Protein AF-X1N334-F1 (afdb_monomer_lite)

Secondary structure (DSSP, 8-state):
------------------------------S-----------PPPHHHHHHHHHHHHHHHHHHTTPPPPPP-HHHHHHHHHHHHHHHHTT---SS-TT---HHHHHHHTT---S---------S---HHHHHHHHHHSTTT-

Organism: NCBI:txid412755

Sequence (142 aa):
MYSLRKSVLNAILASSLKLILILNPALPTSHVYAQKKKVPYKKPTVTEIETSLFELVNKARIERSIPPLRLSKELCSLARKHSKDMASHEKLSHLSTSGKTYTERLLEEGFYFISHGE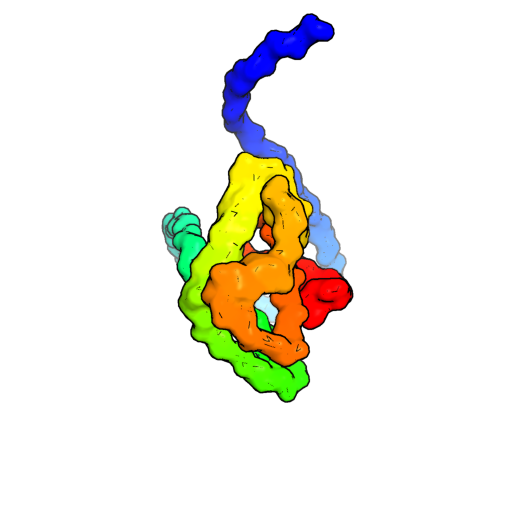NVASSDSFLAEFIHQKLMESTEHR

Structure (mmCIF, N/CA/C/O backbone):
data_AF-X1N334-F1
#
_entry.id   AF-X1N334-F1
#
loop_
_atom_site.group_PDB
_atom_site.id
_atom_site.type_symbol
_atom_site.label_atom_id
_atom_site.label_alt_id
_atom_site.label_comp_id
_atom_site.label_asym_id
_atom_site.label_entity_id
_atom_site.label_seq_id
_atom_site.pdbx_PDB_ins_code
_atom_site.Cartn_x
_atom_site.Cartn_y
_atom_site.Cartn_z
_atom_site.occupancy
_atom_site.B_iso_or_equiv
_atom_site.auth_seq_id
_atom_site.auth_comp_id
_atom_site.auth_asym_id
_atom_site.auth_atom_id
_atom_site.pdbx_PDB_model_num
ATOM 1 N N . MET A 1 1 ? -7.346 -3.232 40.389 1.00 41.56 1 MET A N 1
ATOM 2 C CA . MET A 1 1 ? -7.768 -1.828 40.213 1.00 41.56 1 MET A CA 1
ATOM 3 C C . MET A 1 1 ? -6.588 -0.933 40.569 1.00 41.56 1 MET A C 1
ATOM 5 O O . MET A 1 1 ? -6.418 -0.627 41.732 1.00 41.56 1 MET A O 1
ATOM 9 N N . TYR A 1 2 ? -5.728 -0.596 39.605 1.00 28.09 2 TYR A N 1
ATOM 10 C CA . TYR A 1 2 ? -4.749 0.490 39.737 1.00 28.09 2 TYR A CA 1
ATOM 11 C C . TYR A 1 2 ? -4.539 1.096 38.350 1.00 28.09 2 TYR A C 1
ATOM 13 O O . TYR A 1 2 ? -3.941 0.498 37.462 1.00 28.09 2 TYR A O 1
ATOM 21 N N . SER A 1 3 ? -5.149 2.260 38.169 1.00 36.25 3 SER A N 1
ATOM 22 C CA . SER A 1 3 ? -4.903 3.192 37.077 1.00 36.25 3 SER A CA 1
ATOM 23 C C . SER A 1 3 ? -3.755 4.093 37.502 1.00 36.25 3 SER A C 1
ATOM 25 O O . SER A 1 3 ? -3.806 4.593 38.619 1.00 36.25 3 SER A O 1
ATOM 27 N N . LEU A 1 4 ? -2.798 4.360 36.612 1.00 37.28 4 LEU A N 1
ATOM 28 C CA . LEU A 1 4 ? -2.133 5.661 36.496 1.00 37.28 4 LEU A CA 1
ATOM 29 C C . LEU A 1 4 ? -1.481 5.761 35.108 1.00 37.28 4 LEU A C 1
ATOM 31 O O . LEU A 1 4 ? -0.704 4.911 34.682 1.00 37.28 4 LEU A O 1
ATOM 35 N N . ARG A 1 5 ? -1.891 6.794 34.374 1.00 47.19 5 ARG A N 1
ATOM 36 C CA . ARG A 1 5 ? -1.493 7.119 33.004 1.00 47.19 5 ARG A CA 1
ATOM 37 C C . ARG A 1 5 ? -0.171 7.906 32.976 1.00 47.19 5 ARG A C 1
ATOM 39 O O . ARG A 1 5 ? -0.009 8.826 33.764 1.00 47.19 5 ARG A O 1
ATOM 46 N N . LYS A 1 6 ? 0.610 7.638 31.914 1.00 39.91 6 LYS A N 1
ATOM 47 C CA . LYS A 1 6 ? 1.517 8.523 31.135 1.00 39.91 6 LYS A CA 1
ATOM 48 C C . LYS A 1 6 ? 2.804 9.072 31.781 1.00 39.91 6 LYS A C 1
ATOM 50 O O . LYS A 1 6 ? 2.745 9.971 32.608 1.00 39.91 6 LYS A O 1
ATOM 55 N N . SER A 1 7 ? 3.954 8.692 31.207 1.00 33.75 7 SER A N 1
ATOM 56 C CA . SER A 1 7 ? 4.997 9.562 30.587 1.00 33.75 7 SER A CA 1
ATOM 57 C C . SER A 1 7 ? 6.237 8.697 30.250 1.00 33.75 7 SER A C 1
ATOM 59 O O . SER A 1 7 ? 6.719 7.971 31.101 1.00 33.75 7 SER A O 1
ATOM 61 N N . VAL A 1 8 ? 6.538 8.434 28.970 1.00 32.91 8 VAL A N 1
ATOM 62 C CA . VAL A 1 8 ? 7.546 9.099 28.105 1.00 32.91 8 VAL A CA 1
ATOM 63 C C . VAL A 1 8 ? 9.021 8.909 28.545 1.00 32.91 8 VAL A C 1
ATOM 65 O O . VAL A 1 8 ? 9.402 9.340 29.622 1.00 32.91 8 VAL A O 1
ATOM 68 N N . LEU A 1 9 ? 9.834 8.385 27.603 1.00 32.72 9 LEU A N 1
ATOM 69 C CA . LEU A 1 9 ? 11.312 8.418 27.477 1.00 32.72 9 LEU A CA 1
ATOM 70 C C . LEU A 1 9 ? 12.188 7.574 28.439 1.00 32.72 9 LEU A C 1
ATOM 72 O O . LEU A 1 9 ? 12.410 7.950 29.582 1.00 32.72 9 LEU A O 1
ATOM 76 N N . ASN A 1 10 ? 12.853 6.530 27.915 1.00 29.02 10 ASN A N 1
ATOM 77 C CA . ASN A 1 10 ? 14.299 6.546 27.596 1.00 29.02 10 ASN A CA 1
ATOM 78 C C . ASN A 1 10 ? 14.825 5.174 27.120 1.00 29.02 10 ASN A C 1
ATOM 80 O O . ASN A 1 10 ? 14.373 4.119 27.550 1.00 29.02 10 ASN A O 1
ATOM 84 N N . ALA A 1 11 ? 15.786 5.233 26.197 1.00 30.75 11 ALA A N 1
ATOM 85 C CA . ALA A 1 11 ? 16.442 4.132 25.497 1.00 30.75 11 ALA A CA 1
ATOM 86 C C . ALA A 1 11 ? 17.598 3.489 26.287 1.00 30.75 11 ALA A C 1
ATOM 88 O O . ALA A 1 11 ? 18.363 4.234 26.888 1.00 30.75 11 ALA A O 1
ATOM 89 N N . ILE A 1 12 ? 17.793 2.161 26.167 1.00 28.25 12 ILE A N 1
ATOM 90 C CA . ILE A 1 12 ? 19.063 1.405 26.360 1.00 28.25 12 ILE A CA 1
ATOM 91 C C . ILE A 1 12 ? 18.961 0.123 25.485 1.00 28.25 12 ILE A C 1
ATOM 93 O O . ILE A 1 12 ? 18.046 -0.664 25.686 1.00 28.25 12 ILE A O 1
ATOM 97 N N . LEU A 1 13 ? 19.629 0.014 24.324 1.00 26.02 13 LEU A N 1
ATOM 98 C CA . LEU A 1 13 ? 20.988 -0.514 24.049 1.00 26.02 13 LEU A CA 1
ATOM 99 C C . LEU A 1 13 ? 21.197 -2.022 24.321 1.00 26.02 13 LEU A C 1
ATOM 101 O O . LEU A 1 13 ? 21.395 -2.417 25.462 1.00 26.02 13 LEU A O 1
ATOM 105 N N . ALA A 1 14 ? 21.302 -2.825 23.252 1.00 23.30 14 ALA A N 1
ATOM 106 C CA . ALA A 1 14 ? 22.210 -3.979 23.171 1.00 23.30 14 ALA A CA 1
ATOM 107 C C . ALA A 1 14 ? 22.424 -4.393 21.701 1.00 23.30 14 ALA A C 1
ATOM 109 O O . ALA A 1 14 ? 21.513 -4.877 21.034 1.00 23.30 14 ALA A O 1
ATOM 110 N N . SER A 1 15 ? 23.639 -4.178 21.196 1.00 26.14 15 SER A N 1
ATOM 111 C CA . SER A 1 15 ? 24.153 -4.789 19.972 1.00 26.14 15 SER A CA 1
ATOM 112 C C . SER A 1 15 ? 24.788 -6.141 20.315 1.00 26.14 15 SER A C 1
ATOM 114 O O . SER A 1 15 ? 25.539 -6.242 21.282 1.00 26.14 15 SER A O 1
ATOM 116 N N . SER A 1 16 ? 24.531 -7.182 19.523 1.00 28.05 16 SER A N 1
ATOM 117 C CA . SER A 1 16 ? 25.192 -8.488 19.663 1.00 28.05 16 SER A CA 1
ATOM 118 C C . SER A 1 16 ? 26.037 -8.824 18.426 1.00 28.05 16 SER A C 1
ATOM 120 O O . SER A 1 16 ? 25.561 -9.233 17.376 1.00 28.05 16 SER A O 1
ATOM 122 N N . LEU A 1 17 ? 27.331 -8.536 18.575 1.00 22.36 17 LEU A N 1
ATOM 123 C CA . LEU A 1 17 ? 28.501 -9.377 18.286 1.00 22.36 17 LEU A CA 1
ATOM 124 C C . LEU A 1 17 ? 28.439 -10.450 17.157 1.00 22.36 17 LEU A C 1
ATOM 126 O O . LEU A 1 17 ? 27.996 -11.572 17.353 1.00 22.36 17 LEU A O 1
ATOM 130 N N . LYS A 1 18 ? 29.014 -10.093 16.001 1.00 27.53 18 LYS A N 1
ATOM 131 C CA . LYS A 1 18 ? 30.198 -10.686 15.323 1.00 27.53 18 LYS A CA 1
ATOM 132 C C . LYS A 1 18 ? 30.421 -12.220 15.364 1.00 27.53 18 LYS A C 1
ATOM 134 O O . LYS A 1 18 ? 30.825 -12.760 16.387 1.00 27.53 18 LYS A O 1
ATOM 139 N N . LEU A 1 19 ? 30.389 -12.857 14.183 1.00 23.45 19 LEU A N 1
ATOM 140 C CA . LEU A 1 19 ? 31.102 -14.109 13.877 1.00 23.45 19 LEU A CA 1
ATOM 141 C C . LEU A 1 19 ? 32.141 -13.831 12.770 1.00 23.45 19 LEU A C 1
ATOM 143 O O . LEU A 1 19 ? 31.808 -13.278 11.724 1.00 23.45 19 LEU A O 1
ATOM 147 N N . ILE A 1 20 ? 33.410 -14.143 13.045 1.00 29.11 20 ILE A N 1
ATOM 148 C CA . ILE A 1 20 ? 34.585 -13.965 12.172 1.00 29.11 20 ILE A CA 1
ATOM 149 C C . ILE A 1 20 ? 34.963 -15.319 11.563 1.00 29.11 20 ILE A C 1
ATOM 151 O O . ILE A 1 20 ? 35.070 -16.286 12.307 1.00 29.11 20 ILE A O 1
ATOM 155 N N . LEU A 1 21 ? 35.271 -15.346 10.263 1.00 23.70 21 LEU A N 1
ATOM 156 C CA . LEU A 1 21 ? 36.367 -16.114 9.640 1.00 23.70 21 LEU A CA 1
ATOM 157 C C . LEU A 1 21 ? 36.502 -15.560 8.205 1.00 23.70 21 LEU A C 1
ATOM 159 O O . LEU A 1 21 ? 35.522 -15.531 7.474 1.00 23.70 21 LEU A O 1
ATOM 163 N N . ILE A 1 22 ? 37.609 -14.945 7.787 1.00 30.56 22 ILE A N 1
ATOM 164 C CA . ILE A 1 22 ? 38.791 -15.605 7.213 1.00 30.56 22 ILE A CA 1
ATOM 165 C C . ILE A 1 22 ? 39.975 -14.616 7.264 1.00 30.56 22 ILE A C 1
ATOM 167 O O . ILE A 1 22 ? 39.821 -13.420 7.011 1.00 30.56 22 ILE A O 1
ATOM 171 N N . LEU A 1 23 ? 41.153 -15.147 7.598 1.00 32.38 23 LEU A N 1
ATOM 172 C CA . LEU A 1 23 ? 42.461 -14.487 7.608 1.00 32.38 23 LEU A CA 1
ATOM 173 C C . LEU A 1 23 ? 42.899 -14.057 6.198 1.00 32.38 23 LEU A C 1
ATOM 175 O O . LEU A 1 23 ? 43.012 -14.899 5.313 1.00 32.38 23 LEU A O 1
ATOM 179 N N . ASN A 1 24 ? 43.251 -12.782 6.017 1.00 36.41 24 ASN A N 1
ATOM 180 C CA . ASN A 1 24 ? 44.171 -12.360 4.959 1.00 36.41 24 ASN A CA 1
ATOM 181 C C . ASN A 1 24 ? 44.995 -11.150 5.447 1.00 36.41 24 ASN A C 1
ATOM 183 O O . ASN A 1 24 ? 44.397 -10.111 5.747 1.00 36.41 24 ASN A O 1
ATOM 187 N N . PRO A 1 25 ? 46.328 -11.256 5.609 1.00 47.88 25 PRO A N 1
ATOM 188 C CA . PRO A 1 25 ? 47.152 -10.137 6.036 1.00 47.88 25 PRO A CA 1
ATOM 189 C C . PRO A 1 25 ? 47.674 -9.327 4.837 1.00 47.88 25 PRO A C 1
ATOM 191 O O . PRO A 1 25 ? 48.083 -9.883 3.825 1.00 47.88 25 PRO A O 1
ATOM 194 N N . ALA A 1 26 ? 47.741 -8.010 5.048 1.00 39.44 26 ALA A N 1
ATOM 195 C CA . ALA A 1 26 ? 48.424 -6.979 4.257 1.00 39.44 26 ALA A CA 1
ATOM 196 C C . ALA A 1 26 ? 47.666 -6.345 3.074 1.00 39.44 26 ALA A C 1
ATOM 198 O O . ALA A 1 26 ? 47.769 -6.778 1.934 1.00 39.44 26 ALA A O 1
ATOM 199 N N . LEU A 1 27 ? 47.059 -5.181 3.346 1.00 38.56 27 LEU A N 1
ATOM 200 C CA . LEU A 1 27 ? 47.106 -4.019 2.450 1.00 38.56 27 LEU A CA 1
ATOM 201 C C . LEU A 1 27 ? 47.334 -2.739 3.286 1.00 38.56 27 LEU A C 1
ATOM 203 O O . LEU A 1 27 ? 46.901 -2.683 4.441 1.00 38.56 27 LEU A O 1
ATOM 207 N N . PRO A 1 28 ? 48.068 -1.743 2.755 1.00 40.12 28 PRO A N 1
ATOM 208 C CA . PRO A 1 28 ? 48.690 -0.680 3.537 1.00 40.12 28 PRO A CA 1
ATOM 209 C C . PRO A 1 28 ? 47.678 0.309 4.127 1.00 40.12 28 PRO A C 1
ATOM 211 O O . PRO A 1 28 ? 46.789 0.832 3.456 1.00 40.12 28 PRO A O 1
ATOM 214 N N . THR A 1 29 ? 47.873 0.608 5.409 1.00 45.75 29 THR A N 1
ATOM 215 C CA . THR A 1 29 ? 47.206 1.675 6.152 1.00 45.75 29 THR A CA 1
ATOM 216 C C . THR A 1 29 ? 47.698 3.038 5.686 1.00 45.75 29 THR A C 1
ATOM 218 O O . THR A 1 29 ? 48.740 3.515 6.126 1.00 45.75 29 THR A O 1
ATOM 221 N N . SER A 1 30 ? 46.944 3.670 4.797 1.00 44.62 30 SER A N 1
ATOM 222 C CA . SER A 1 30 ? 46.618 5.102 4.811 1.00 44.62 30 SER A CA 1
ATOM 223 C C . SER A 1 30 ? 46.088 5.477 3.436 1.00 44.62 30 SER A C 1
ATOM 225 O O . SER A 1 30 ? 46.829 5.448 2.466 1.00 44.62 30 SER A O 1
ATOM 227 N N . HIS A 1 31 ? 44.805 5.821 3.363 1.00 39.09 31 HIS A N 1
ATOM 228 C CA . HIS A 1 31 ? 44.243 6.953 2.620 1.00 39.09 31 HIS A CA 1
ATOM 229 C C . HIS A 1 31 ? 42.716 6.781 2.592 1.00 39.09 31 HIS A C 1
ATOM 231 O O . HIS A 1 31 ? 42.183 5.810 2.068 1.00 39.09 31 HIS A O 1
ATOM 237 N N . VAL A 1 32 ? 42.025 7.772 3.165 1.00 36.72 32 VAL A N 1
ATOM 238 C CA . VAL A 1 32 ? 40.572 7.995 3.087 1.00 36.72 32 VAL A CA 1
ATOM 239 C C . VAL A 1 32 ? 39.692 7.121 4.003 1.00 36.72 32 VAL A C 1
ATOM 241 O O . VAL A 1 32 ? 38.735 6.485 3.571 1.00 36.72 32 VAL A O 1
ATOM 244 N N . TYR A 1 33 ? 39.871 7.243 5.325 1.00 31.91 33 TYR A N 1
ATOM 245 C CA . TYR A 1 33 ? 38.679 7.342 6.182 1.00 31.91 33 TYR A CA 1
ATOM 246 C C . TYR A 1 33 ? 38.033 8.695 5.867 1.00 31.91 33 TYR A C 1
ATOM 248 O O . TYR A 1 33 ? 38.281 9.695 6.540 1.00 31.91 33 TYR A O 1
ATOM 256 N N . ALA A 1 34 ? 37.253 8.751 4.783 1.00 40.38 34 ALA A N 1
ATOM 257 C CA . ALA A 1 34 ? 36.342 9.858 4.562 1.00 40.38 34 ALA A CA 1
ATOM 258 C C . ALA A 1 34 ? 35.452 9.923 5.802 1.00 40.38 34 ALA A C 1
ATOM 260 O O . ALA A 1 34 ? 34.620 9.043 6.035 1.00 40.38 34 ALA A O 1
ATOM 261 N N . GLN A 1 35 ? 35.676 10.940 6.629 1.00 38.69 35 GLN A N 1
ATOM 262 C CA . GLN A 1 35 ? 34.772 11.318 7.696 1.00 38.69 35 GLN A CA 1
ATOM 263 C C . GLN A 1 35 ? 33.410 11.541 7.034 1.00 38.69 35 GLN A C 1
ATOM 265 O O . GLN A 1 35 ? 33.173 12.592 6.436 1.00 38.69 35 GLN A O 1
ATOM 270 N N . LYS A 1 36 ? 32.527 10.532 7.062 1.00 48.44 36 LYS A N 1
ATOM 271 C CA . LYS A 1 36 ? 31.130 10.710 6.672 1.00 48.44 36 LYS A CA 1
ATOM 272 C C . LYS A 1 36 ? 30.602 11.809 7.584 1.00 48.44 36 LYS A C 1
ATOM 274 O O . LYS A 1 36 ? 30.366 11.570 8.768 1.00 48.44 36 LYS A O 1
ATOM 279 N N . LYS A 1 37 ? 30.492 13.028 7.046 1.00 41.72 37 LYS A N 1
ATOM 280 C CA . LYS A 1 37 ? 29.809 14.147 7.695 1.00 41.72 37 LYS A CA 1
ATOM 281 C C . LYS A 1 37 ? 28.499 13.586 8.248 1.00 41.72 37 LYS A C 1
ATOM 283 O O . LYS A 1 37 ? 27.759 12.951 7.497 1.00 41.72 37 LYS A O 1
ATOM 288 N N . LYS A 1 38 ? 28.235 13.764 9.547 1.00 45.84 38 LYS A N 1
ATOM 289 C CA . LYS A 1 38 ? 26.929 13.447 10.137 1.00 45.84 38 LYS A CA 1
ATOM 290 C C . LYS A 1 38 ? 25.906 14.357 9.460 1.00 45.84 38 LYS A C 1
ATOM 292 O O . LYS A 1 38 ? 25.727 15.498 9.872 1.00 45.84 38 LYS A O 1
ATOM 297 N N . VAL A 1 39 ? 25.309 13.890 8.369 1.00 50.50 39 VAL A N 1
ATOM 298 C CA . VAL A 1 39 ? 24.189 14.580 7.737 1.00 50.50 39 VAL A CA 1
ATOM 299 C C . VAL A 1 39 ? 23.045 14.509 8.750 1.00 50.50 39 VAL A C 1
ATOM 301 O O . VAL A 1 39 ? 22.759 13.407 9.230 1.00 50.50 39 VAL A O 1
ATOM 304 N N . PRO A 1 40 ? 22.438 15.636 9.158 1.00 66.00 40 PRO A N 1
ATOM 305 C CA . PRO A 1 40 ? 21.305 15.590 10.069 1.00 66.00 40 PRO A CA 1
ATOM 306 C C . PRO A 1 40 ? 20.219 14.700 9.461 1.00 66.00 40 PRO A C 1
ATOM 308 O O . PRO A 1 40 ? 19.825 14.885 8.309 1.00 66.00 40 PRO A O 1
ATOM 311 N N . TYR A 1 41 ? 19.779 13.698 10.225 1.00 68.25 41 TYR A N 1
ATOM 312 C CA . TYR A 1 41 ? 18.727 12.784 9.799 1.00 68.25 41 TYR A CA 1
ATOM 313 C C . TYR A 1 41 ? 17.426 13.575 9.642 1.00 68.25 41 TYR A C 1
ATOM 315 O O . TYR A 1 41 ? 16.775 13.936 10.623 1.00 68.25 41 TYR A O 1
ATOM 323 N N . LYS A 1 42 ? 17.062 13.875 8.395 1.00 85.06 42 LYS A N 1
ATOM 324 C CA . LYS A 1 42 ? 15.755 14.423 8.051 1.00 85.06 42 LYS A CA 1
ATOM 325 C C . LYS A 1 42 ? 14.795 13.248 7.908 1.00 85.06 42 LYS A C 1
ATOM 327 O O . LYS A 1 42 ? 14.969 12.419 7.019 1.00 85.06 42 LYS A O 1
ATOM 332 N N . LYS A 1 43 ? 13.785 13.182 8.777 1.00 87.56 43 LYS A N 1
ATOM 333 C CA . LYS A 1 43 ? 12.696 12.212 8.633 1.00 87.56 43 LYS A CA 1
ATOM 334 C C . LYS A 1 43 ? 12.035 12.416 7.259 1.00 87.56 43 LYS A C 1
ATOM 336 O O . LYS A 1 43 ? 11.651 13.554 6.968 1.00 87.56 43 LYS A O 1
ATOM 341 N N . PRO A 1 44 ? 11.907 11.367 6.429 1.00 91.50 44 PRO A N 1
ATOM 342 C CA . PRO A 1 44 ? 11.280 11.504 5.126 1.00 91.50 44 PRO A CA 1
ATOM 343 C C . PRO A 1 44 ? 9.789 11.815 5.282 1.00 91.50 44 PRO A C 1
ATOM 345 O O . PRO A 1 44 ? 9.125 11.417 6.245 1.00 91.50 44 PRO A O 1
ATOM 348 N N . THR A 1 45 ? 9.267 12.558 4.322 1.00 93.75 45 THR A N 1
ATOM 349 C CA . THR A 1 45 ? 7.840 12.801 4.147 1.00 93.75 45 THR A CA 1
ATOM 350 C C . THR A 1 45 ? 7.139 11.530 3.672 1.00 93.75 45 THR A C 1
ATOM 352 O O . THR A 1 45 ? 7.754 10.627 3.107 1.00 93.75 45 THR A O 1
ATOM 355 N N . VAL A 1 46 ? 5.820 11.468 3.857 1.00 90.25 46 VAL A N 1
ATOM 356 C CA . VAL A 1 46 ? 5.008 10.327 3.400 1.00 90.25 46 VAL A CA 1
ATOM 357 C C . VAL A 1 46 ? 5.154 10.110 1.891 1.00 90.25 46 VAL A C 1
ATOM 359 O O . VAL A 1 46 ? 5.337 8.981 1.454 1.00 90.25 46 VAL A O 1
ATOM 362 N N . THR A 1 47 ? 5.143 11.187 1.103 1.00 92.12 47 THR A N 1
ATOM 363 C CA . THR A 1 47 ? 5.292 11.107 -0.357 1.00 92.12 47 THR A CA 1
ATOM 364 C C . THR A 1 47 ? 6.670 10.584 -0.774 1.00 92.12 47 THR A C 1
ATOM 366 O O . THR A 1 47 ? 6.757 9.816 -1.728 1.00 92.12 47 THR A O 1
ATOM 369 N N . GLU A 1 48 ? 7.745 10.961 -0.070 1.00 93.50 48 GLU A N 1
ATOM 370 C CA . GLU A 1 48 ? 9.088 10.411 -0.324 1.00 93.50 48 GLU A CA 1
ATOM 371 C C . GLU A 1 48 ? 9.114 8.893 -0.070 1.00 93.50 48 GLU A C 1
ATOM 373 O O . GLU A 1 48 ? 9.582 8.147 -0.925 1.00 93.50 48 GLU A O 1
ATOM 378 N N . ILE A 1 49 ? 8.526 8.419 1.037 1.00 93.69 49 ILE A N 1
ATOM 379 C CA . ILE A 1 49 ? 8.440 6.978 1.345 1.00 93.69 49 ILE A CA 1
ATOM 380 C C . ILE A 1 49 ? 7.614 6.230 0.286 1.00 93.69 49 ILE A C 1
ATOM 382 O O . ILE A 1 49 ? 8.049 5.190 -0.206 1.00 93.69 49 ILE A O 1
ATOM 386 N N . GLU A 1 50 ? 6.437 6.748 -0.080 1.00 92.94 50 GLU A N 1
ATOM 387 C CA . GLU A 1 50 ? 5.567 6.155 -1.109 1.00 92.94 50 GLU A CA 1
ATOM 388 C C . GLU A 1 50 ? 6.284 6.042 -2.463 1.00 92.94 50 GLU A C 1
ATOM 390 O O . GLU A 1 50 ? 6.178 5.017 -3.137 1.00 92.94 50 GLU A O 1
ATOM 395 N N . THR A 1 51 ? 7.046 7.074 -2.839 1.00 94.69 51 THR A N 1
ATOM 396 C CA . THR A 1 51 ? 7.802 7.109 -4.098 1.00 94.69 51 THR A CA 1
ATOM 397 C C . THR A 1 51 ? 8.914 6.064 -4.086 1.00 94.69 51 THR A C 1
ATOM 399 O O . THR A 1 51 ? 8.990 5.248 -5.003 1.00 94.69 51 THR A O 1
ATOM 402 N N . SER A 1 52 ? 9.716 6.009 -3.018 1.00 95.94 52 SER A N 1
ATOM 403 C CA . SER A 1 52 ? 10.786 5.014 -2.888 1.00 95.94 52 SER A CA 1
ATOM 404 C C . SER A 1 52 ? 10.249 3.578 -2.846 1.00 95.94 52 SER A C 1
ATOM 406 O O . SER A 1 52 ? 10.821 2.692 -3.477 1.00 95.94 52 SER A O 1
ATOM 408 N N . LEU A 1 53 ? 9.124 3.325 -2.166 1.00 96.69 53 LEU A N 1
ATOM 409 C CA . LEU A 1 53 ? 8.478 2.006 -2.178 1.00 96.69 53 LEU A CA 1
ATOM 410 C C . LEU A 1 53 ? 8.010 1.610 -3.582 1.00 96.69 53 LEU A C 1
ATOM 412 O O . LEU A 1 53 ? 8.222 0.472 -3.999 1.00 96.69 53 LEU A O 1
ATOM 416 N N . PHE A 1 54 ? 7.403 2.537 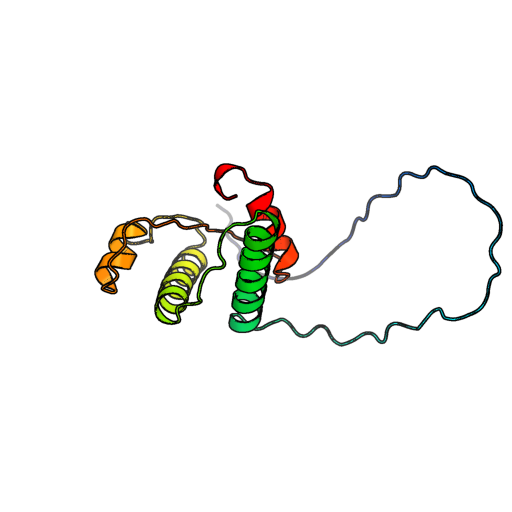-4.323 1.00 97.25 54 PHE A N 1
ATOM 417 C CA . PHE A 1 54 ? 6.969 2.288 -5.696 1.00 97.25 54 PHE A CA 1
ATOM 418 C C . PHE A 1 54 ? 8.147 1.971 -6.631 1.00 97.25 54 PHE A C 1
ATOM 420 O O . PHE A 1 54 ? 8.074 1.033 -7.428 1.00 97.25 54 PHE A O 1
ATOM 427 N N . GLU A 1 55 ? 9.252 2.708 -6.510 1.00 98.00 55 GLU A N 1
ATOM 428 C CA . GLU A 1 55 ? 10.477 2.455 -7.274 1.00 98.00 55 GLU A CA 1
ATOM 429 C C . GLU A 1 55 ? 11.065 1.072 -6.971 1.00 98.00 55 GLU A C 1
ATOM 431 O O . GLU A 1 55 ? 11.419 0.339 -7.896 1.00 98.00 55 GLU A O 1
ATOM 436 N N . LEU A 1 56 ? 11.105 0.672 -5.696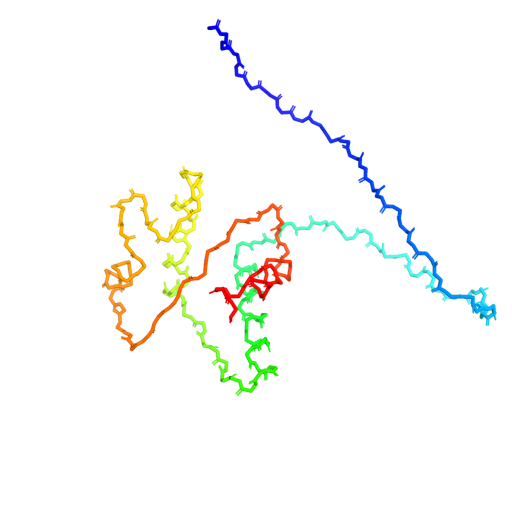 1.00 98.31 56 LEU A N 1
ATOM 437 C CA . LEU A 1 56 ? 11.571 -0.653 -5.277 1.00 98.31 56 LEU A CA 1
ATOM 438 C C . LEU A 1 56 ? 10.679 -1.780 -5.812 1.00 98.31 56 LEU A C 1
ATOM 440 O O . LEU A 1 56 ? 11.190 -2.779 -6.317 1.00 98.31 56 LEU A O 1
ATOM 444 N N . VAL A 1 57 ? 9.355 -1.600 -5.786 1.00 97.44 57 VAL A N 1
ATOM 445 C CA . VAL A 1 57 ? 8.400 -2.547 -6.388 1.00 97.44 57 VAL A CA 1
ATOM 446 C C . VAL A 1 57 ? 8.676 -2.709 -7.882 1.00 97.44 57 VAL A C 1
ATOM 448 O O . VAL A 1 57 ? 8.793 -3.831 -8.372 1.00 97.44 57 VAL A O 1
ATOM 451 N N . ASN A 1 58 ? 8.827 -1.609 -8.621 1.00 98.25 58 ASN A N 1
ATOM 452 C CA . ASN A 1 58 ? 9.115 -1.677 -10.052 1.00 98.25 58 ASN A CA 1
ATOM 453 C C . ASN A 1 58 ? 10.490 -2.273 -10.354 1.00 98.25 58 ASN A C 1
ATOM 455 O O . ASN A 1 58 ? 10.609 -3.049 -11.301 1.00 98.25 58 ASN A O 1
ATOM 459 N N . LYS A 1 59 ? 11.502 -1.993 -9.528 1.00 98.50 59 LYS A N 1
ATOM 460 C CA . LYS A 1 59 ? 12.808 -2.649 -9.619 1.00 98.50 59 LYS A CA 1
ATOM 461 C C . LYS A 1 59 ? 12.672 -4.168 -9.471 1.00 98.50 59 LYS A C 1
ATOM 463 O O . LYS A 1 59 ? 13.128 -4.899 -10.346 1.00 98.50 59 LYS A O 1
ATOM 468 N N . ALA A 1 60 ? 11.966 -4.640 -8.442 1.00 97.62 60 ALA A N 1
ATOM 469 C CA . ALA A 1 60 ? 11.735 -6.067 -8.214 1.00 97.62 60 ALA A CA 1
ATOM 470 C C . ALA A 1 60 ? 10.961 -6.747 -9.362 1.00 97.62 60 ALA A C 1
ATOM 472 O O . ALA A 1 60 ? 11.217 -7.917 -9.667 1.00 97.62 60 ALA A O 1
ATOM 473 N N . ARG A 1 61 ? 10.036 -6.026 -10.015 1.00 98.25 61 ARG A N 1
ATOM 474 C CA . ARG A 1 61 ? 9.313 -6.496 -11.211 1.00 98.25 61 ARG A CA 1
ATOM 475 C C . ARG A 1 61 ? 10.239 -6.622 -12.418 1.00 98.25 61 ARG A C 1
ATOM 477 O O . ARG A 1 61 ? 10.250 -7.671 -13.056 1.00 98.25 61 ARG A O 1
ATOM 484 N N . ILE A 1 62 ? 11.052 -5.600 -12.690 1.00 98.31 62 ILE A N 1
ATOM 485 C CA . ILE A 1 62 ? 12.002 -5.584 -13.813 1.00 98.31 62 ILE A CA 1
ATOM 486 C C . ILE A 1 62 ? 13.040 -6.704 -13.670 1.00 98.31 62 ILE A C 1
ATOM 488 O O . ILE A 1 62 ? 13.296 -7.418 -14.637 1.00 98.31 62 ILE A O 1
ATOM 492 N N . GLU A 1 63 ? 13.573 -6.924 -12.463 1.00 97.81 63 GLU A N 1
ATOM 493 C CA . GLU A 1 63 ? 14.499 -8.030 -12.159 1.00 97.81 63 GLU A CA 1
ATOM 494 C C . GLU A 1 63 ? 13.901 -9.417 -12.454 1.00 97.81 63 GLU A C 1
ATOM 496 O O . GLU A 1 63 ? 14.636 -10.372 -12.690 1.00 97.81 63 GLU A O 1
ATOM 501 N N . ARG A 1 64 ? 12.567 -9.529 -12.469 1.00 97.62 64 ARG A N 1
ATOM 502 C CA . ARG A 1 64 ? 11.811 -10.753 -12.783 1.00 97.62 64 ARG A CA 1
ATOM 503 C C . ARG A 1 64 ? 11.216 -10.745 -14.192 1.00 97.62 64 ARG A C 1
ATOM 505 O O . ARG A 1 64 ? 10.369 -11.577 -14.497 1.00 97.62 64 ARG A O 1
ATOM 512 N N . SER A 1 65 ? 11.617 -9.793 -15.035 1.00 98.19 65 SER A N 1
ATOM 513 C CA . SER A 1 65 ? 11.073 -9.604 -16.388 1.00 98.19 65 SER A CA 1
ATOM 514 C C . SER A 1 65 ? 9.551 -9.380 -16.424 1.00 98.19 65 SER A C 1
ATOM 516 O O . SER A 1 65 ? 8.891 -9.680 -17.416 1.00 98.19 65 SER A O 1
ATOM 518 N N . ILE A 1 66 ? 8.984 -8.821 -15.352 1.00 96.81 66 ILE A N 1
ATOM 519 C CA . ILE A 1 66 ? 7.574 -8.439 -15.252 1.00 96.81 66 ILE A CA 1
ATOM 520 C C . ILE A 1 66 ? 7.443 -6.949 -15.628 1.00 96.81 66 ILE A C 1
ATOM 522 O O . ILE A 1 66 ? 8.207 -6.129 -15.109 1.00 96.81 66 ILE A O 1
ATOM 526 N N . PRO A 1 67 ? 6.469 -6.549 -16.475 1.00 96.44 67 PRO A N 1
ATOM 527 C CA . PRO A 1 67 ? 6.288 -5.148 -16.859 1.00 96.44 67 PRO A CA 1
ATOM 528 C C . PRO A 1 67 ? 6.112 -4.211 -15.651 1.00 96.44 67 PRO A C 1
ATOM 530 O O . PRO A 1 67 ? 5.373 -4.561 -14.720 1.00 96.44 67 PRO A O 1
ATOM 533 N N . PRO A 1 68 ? 6.733 -3.017 -15.639 1.00 96.44 68 PRO A N 1
ATOM 534 C CA . PRO A 1 68 ? 6.598 -2.076 -14.533 1.00 96.44 68 PRO A CA 1
ATOM 535 C C . PRO A 1 68 ? 5.164 -1.537 -14.419 1.00 96.44 68 PRO A C 1
ATOM 537 O O . PRO A 1 68 ? 4.429 -1.426 -15.401 1.00 96.44 68 PRO A O 1
ATOM 540 N N . LEU A 1 69 ? 4.769 -1.190 -13.199 1.00 95.25 69 LEU A N 1
ATOM 541 C CA . LEU A 1 69 ? 3.518 -0.508 -12.891 1.00 95.25 69 LEU A CA 1
ATOM 542 C C . LEU A 1 69 ? 3.629 0.989 -13.192 1.00 95.25 69 LEU A C 1
ATOM 544 O O . LEU A 1 69 ? 4.716 1.571 -13.167 1.00 95.25 69 LEU A O 1
ATOM 548 N N . ARG A 1 70 ? 2.476 1.629 -13.403 1.00 95.31 70 ARG A N 1
ATOM 549 C CA . ARG A 1 70 ? 2.338 3.090 -13.438 1.00 95.31 70 ARG A CA 1
ATOM 550 C C . ARG A 1 70 ? 1.713 3.569 -12.135 1.00 95.31 70 ARG A C 1
ATOM 552 O O . ARG A 1 70 ? 0.768 2.955 -11.648 1.00 95.31 70 ARG A O 1
ATOM 559 N N . LEU A 1 71 ? 2.225 4.670 -11.597 1.00 91.38 71 LEU A N 1
ATOM 560 C CA . LEU A 1 71 ? 1.683 5.276 -10.387 1.00 91.38 71 LEU A CA 1
ATOM 561 C C . LEU A 1 71 ? 0.339 5.958 -10.698 1.00 91.38 71 LEU A C 1
ATOM 563 O O . LEU A 1 71 ? 0.248 6.716 -11.663 1.00 91.38 71 LEU A O 1
ATOM 567 N N . SER A 1 72 ? -0.684 5.721 -9.873 1.00 93.44 72 SER A N 1
ATOM 568 C CA . SER A 1 72 ? -1.964 6.446 -9.909 1.00 93.44 72 SER A CA 1
ATOM 569 C C . SER A 1 72 ? -2.100 7.282 -8.644 1.00 93.44 72 SER A C 1
ATOM 571 O O . SER A 1 72 ? -1.996 6.766 -7.531 1.00 93.44 72 SER A O 1
ATOM 573 N N . LYS A 1 73 ? -2.350 8.583 -8.812 1.00 92.38 73 LYS A N 1
ATOM 574 C CA . LYS A 1 73 ? -2.518 9.513 -7.686 1.00 92.38 73 LYS A CA 1
ATOM 575 C C . LYS A 1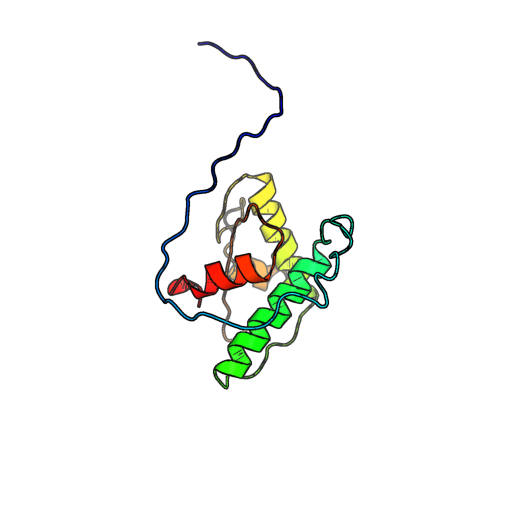 73 ? -3.778 9.193 -6.886 1.00 92.38 73 LYS A C 1
ATOM 577 O O . LYS A 1 73 ? -3.798 9.351 -5.668 1.00 92.38 73 LYS A O 1
ATOM 582 N N . GLU A 1 74 ? -4.804 8.723 -7.576 1.00 93.31 74 GLU A N 1
ATOM 583 C CA . GLU A 1 74 ? -6.097 8.339 -7.034 1.00 93.31 74 GLU A CA 1
ATOM 584 C C . GLU A 1 74 ? -5.944 7.088 -6.154 1.00 93.31 74 GLU A C 1
ATOM 586 O O . GLU A 1 74 ? -6.375 7.097 -5.000 1.00 93.31 74 GLU A O 1
ATOM 591 N N . LEU A 1 75 ? -5.218 6.063 -6.627 1.00 95.88 75 LEU A N 1
ATOM 592 C CA . LEU A 1 75 ? -4.895 4.883 -5.814 1.00 95.88 75 LEU A CA 1
ATOM 593 C C . LEU A 1 75 ? -3.997 5.227 -4.620 1.00 95.88 75 LEU A C 1
ATOM 595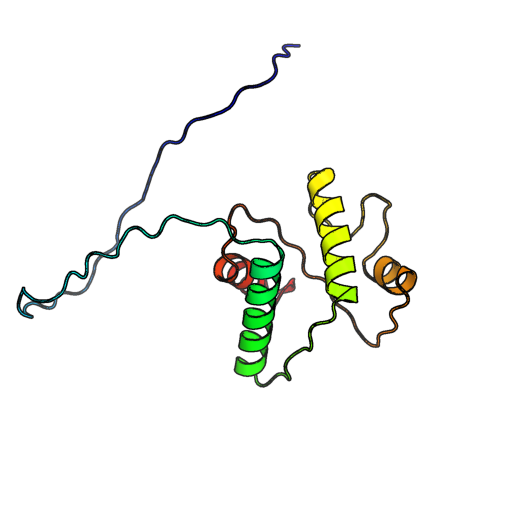 O O . LEU A 1 75 ? -4.227 4.711 -3.527 1.00 95.88 75 LEU A O 1
ATOM 599 N N . CYS A 1 76 ? -3.026 6.135 -4.776 1.00 95.00 76 CYS A N 1
ATOM 600 C CA . CYS A 1 76 ? -2.232 6.617 -3.640 1.00 95.00 76 CYS A CA 1
ATOM 601 C C . CYS A 1 76 ? -3.108 7.313 -2.590 1.00 95.00 76 CYS A C 1
ATOM 603 O O . CYS A 1 76 ? -2.922 7.109 -1.391 1.00 95.00 76 CYS A O 1
ATOM 605 N N . SER A 1 77 ? -4.083 8.118 -3.023 1.00 95.44 77 SER A N 1
ATOM 606 C CA . SER A 1 77 ? -5.040 8.769 -2.124 1.00 95.44 77 SER A CA 1
ATOM 607 C C . SER A 1 77 ? -5.869 7.737 -1.354 1.00 95.44 77 SER A C 1
ATOM 609 O O . SER A 1 77 ? -5.949 7.815 -0.126 1.00 95.44 77 SER A O 1
ATOM 611 N N . LEU A 1 78 ? -6.412 6.729 -2.047 1.00 96.06 78 LEU A N 1
ATOM 612 C CA . LEU A 1 78 ? -7.178 5.637 -1.441 1.00 96.06 78 LEU A CA 1
ATOM 613 C C . LEU A 1 78 ? -6.345 4.837 -0.428 1.00 96.06 78 LEU A C 1
ATOM 615 O O . LEU A 1 78 ? -6.770 4.652 0.714 1.00 96.06 78 LEU A O 1
ATOM 619 N N . ALA A 1 79 ? -5.130 4.432 -0.806 1.00 96.88 79 ALA A N 1
ATOM 620 C CA . ALA A 1 79 ? -4.212 3.716 0.078 1.00 96.88 79 ALA A CA 1
ATOM 621 C C . ALA A 1 79 ? -3.862 4.550 1.319 1.00 96.88 79 ALA A C 1
ATOM 623 O O . ALA A 1 79 ? -3.871 4.045 2.438 1.00 96.88 79 ALA A O 1
ATOM 624 N N . ARG A 1 80 ? -3.632 5.860 1.157 1.00 96.94 80 ARG A N 1
ATOM 625 C CA . ARG A 1 80 ? -3.341 6.764 2.276 1.00 96.94 80 ARG A CA 1
ATOM 626 C C . ARG A 1 80 ? -4.538 6.939 3.214 1.00 96.94 80 ARG A C 1
ATOM 628 O O . ARG A 1 80 ? -4.327 7.065 4.420 1.00 96.94 80 ARG A O 1
ATOM 635 N N . LYS A 1 81 ? -5.776 6.950 2.700 1.00 97.44 81 LYS A N 1
ATOM 636 C CA . LYS A 1 81 ? -6.994 6.937 3.534 1.00 97.44 81 LYS A CA 1
ATOM 637 C C . LYS A 1 81 ? -7.047 5.659 4.379 1.00 97.44 81 LYS A C 1
ATOM 639 O O . LYS A 1 81 ? -7.213 5.763 5.590 1.00 97.44 81 LYS A O 1
ATOM 644 N N . HIS A 1 82 ? -6.820 4.490 3.772 1.00 98.06 82 HIS A N 1
ATOM 645 C CA . HIS A 1 82 ? -6.829 3.204 4.486 1.00 98.06 82 HIS A CA 1
ATOM 646 C C . HIS A 1 82 ? -5.701 3.094 5.522 1.00 98.06 82 HIS A C 1
ATOM 648 O O . HIS A 1 82 ? -5.941 2.740 6.671 1.00 98.06 82 HIS A O 1
ATOM 654 N N . SER A 1 83 ? -4.480 3.511 5.178 1.00 97.56 83 SER A N 1
ATOM 655 C CA . SER A 1 83 ? -3.362 3.552 6.131 1.00 97.56 83 SER A CA 1
ATOM 656 C C . SER A 1 83 ? -3.629 4.475 7.322 1.00 97.56 83 SER A C 1
ATOM 658 O O . SER A 1 83 ? -3.239 4.155 8.443 1.00 97.56 83 SER A O 1
ATOM 660 N N . LYS A 1 84 ? -4.313 5.609 7.111 1.00 97.38 84 LYS A N 1
ATOM 661 C CA . LYS A 1 84 ? -4.737 6.499 8.204 1.00 97.38 84 LYS A CA 1
ATOM 662 C C . LYS A 1 84 ? -5.810 5.861 9.081 1.00 97.38 84 LYS A C 1
ATOM 664 O O . LYS A 1 84 ? -5.711 5.997 10.293 1.00 97.38 84 LYS A O 1
ATOM 669 N N . ASP A 1 85 ? -6.782 5.174 8.482 1.00 97.75 85 ASP A N 1
ATOM 670 C CA . ASP A 1 85 ? -7.828 4.440 9.204 1.00 97.75 85 ASP A CA 1
ATOM 671 C C . ASP A 1 85 ? -7.228 3.339 10.093 1.00 97.75 85 ASP A C 1
ATOM 673 O O . ASP A 1 85 ? -7.513 3.280 11.288 1.00 97.75 85 ASP A O 1
ATOM 677 N N . MET A 1 86 ? -6.313 2.533 9.549 1.00 97.81 86 MET A N 1
ATOM 678 C CA . MET A 1 86 ? -5.572 1.525 10.317 1.00 97.81 86 MET A CA 1
ATOM 679 C C . MET A 1 86 ? -4.767 2.150 11.462 1.00 97.81 86 MET A C 1
ATOM 681 O O . MET A 1 86 ? -4.796 1.653 12.588 1.00 97.81 86 MET A O 1
ATOM 685 N N . ALA A 1 87 ? -4.066 3.257 11.193 1.00 95.50 87 ALA A N 1
ATOM 686 C CA . ALA A 1 87 ? -3.245 3.935 12.191 1.00 95.50 87 ALA A CA 1
ATOM 687 C C . ALA A 1 87 ? -4.079 4.573 13.313 1.00 95.50 87 ALA A C 1
ATOM 689 O O . ALA A 1 87 ? -3.697 4.475 14.475 1.00 95.50 87 ALA A O 1
ATOM 690 N N . SER A 1 88 ? -5.219 5.202 12.998 1.00 97.00 88 SER A N 1
ATOM 691 C CA . SER A 1 88 ? -6.071 5.849 14.007 1.00 97.00 88 SER A CA 1
ATOM 692 C C . SER A 1 88 ? -6.778 4.861 14.933 1.00 97.00 88 SER A C 1
ATOM 694 O O . SER A 1 88 ? -7.243 5.261 15.996 1.00 97.00 88 SER A O 1
ATOM 696 N N . HIS A 1 89 ? -6.858 3.593 14.532 1.00 95.19 89 HIS A N 1
ATOM 697 C CA . HIS A 1 89 ? -7.492 2.519 15.296 1.00 95.19 89 HIS A CA 1
ATOM 698 C C . HIS A 1 89 ? -6.500 1.451 15.771 1.00 95.19 89 HIS A C 1
ATOM 700 O O . HIS A 1 89 ? -6.926 0.411 16.266 1.00 95.19 89 HIS A O 1
ATOM 706 N N . GLU A 1 90 ? -5.195 1.695 15.605 1.00 94.69 90 GLU A N 1
ATOM 707 C CA . GLU A 1 90 ? -4.111 0.805 16.042 1.00 94.69 90 GLU A CA 1
ATOM 708 C C . GLU A 1 90 ? -4.287 -0.650 15.557 1.00 94.69 90 GLU A C 1
ATOM 710 O O . GLU A 1 90 ? -3.996 -1.609 16.273 1.00 94.69 90 GLU A O 1
ATOM 715 N N . LYS A 1 91 ? -4.781 -0.829 14.323 1.00 93.62 91 LYS A N 1
ATOM 716 C CA . LYS A 1 91 ? -5.139 -2.143 13.774 1.00 93.62 91 LYS A CA 1
ATOM 717 C C . LYS A 1 91 ? -4.649 -2.314 12.340 1.00 93.62 91 LYS A C 1
ATOM 719 O O . LYS A 1 91 ? -5.142 -1.654 11.431 1.00 93.62 91 LYS A O 1
ATOM 724 N N . LEU A 1 92 ? -3.739 -3.266 12.125 1.00 95.25 92 LEU A N 1
ATOM 725 C CA . LEU A 1 92 ? -3.347 -3.716 10.786 1.00 95.25 92 LEU A CA 1
ATOM 726 C C . LEU A 1 92 ? -4.417 -4.670 10.235 1.00 95.25 92 LEU A C 1
ATOM 728 O O . LEU A 1 92 ? -4.715 -5.692 10.854 1.00 95.25 92 LEU A O 1
ATOM 732 N N . SER A 1 93 ? -5.041 -4.318 9.110 1.00 95.38 93 SER A N 1
ATOM 733 C CA . SER A 1 93 ? -6.194 -5.048 8.572 1.00 95.38 93 SER A CA 1
ATOM 734 C C . SER A 1 93 ? -6.434 -4.725 7.097 1.00 95.38 93 SER A C 1
ATOM 736 O O . SER A 1 93 ? -6.304 -3.580 6.675 1.00 95.38 93 SER A O 1
ATOM 738 N N . HIS A 1 94 ? -6.874 -5.717 6.321 1.00 94.88 94 HIS A N 1
ATOM 739 C CA . HIS A 1 94 ? -7.398 -5.485 4.968 1.00 94.88 94 HIS A CA 1
ATOM 740 C C . HIS A 1 94 ? -8.796 -4.854 4.978 1.00 94.88 94 HIS A C 1
ATOM 742 O O . HIS A 1 94 ? -9.163 -4.111 4.067 1.00 94.88 94 HIS A O 1
ATOM 748 N N . LEU A 1 95 ? -9.585 -5.105 6.025 1.00 97.94 95 LEU A N 1
ATOM 749 C CA . LEU A 1 95 ? -10.873 -4.443 6.230 1.00 97.94 95 LEU A CA 1
ATOM 750 C C . LEU A 1 95 ? -10.661 -3.052 6.824 1.00 97.94 95 LEU A C 1
ATOM 752 O O . LEU A 1 95 ? -9.838 -2.901 7.733 1.00 97.94 95 LEU A O 1
ATOM 756 N N . SER A 1 96 ? -11.431 -2.072 6.352 1.00 97.31 96 SER A N 1
ATOM 757 C CA . SER A 1 96 ? -11.557 -0.790 7.046 1.00 97.31 96 SER A CA 1
ATOM 758 C C . SER A 1 96 ? -12.254 -0.990 8.390 1.00 97.31 96 SER A C 1
ATOM 760 O O . SER A 1 96 ? -12.880 -2.020 8.653 1.00 97.31 96 SER A O 1
ATOM 762 N N . THR A 1 97 ? -12.211 0.022 9.243 1.00 96.19 97 THR A N 1
ATOM 763 C CA . THR A 1 97 ? -12.930 0.015 10.525 1.00 96.19 97 THR A CA 1
ATOM 764 C C . THR A 1 97 ? -14.447 -0.036 10.383 1.00 96.19 97 THR A C 1
ATOM 766 O O . THR A 1 97 ? -15.125 -0.591 11.243 1.00 96.19 97 THR A O 1
ATOM 769 N N . SER A 1 98 ? -14.976 0.445 9.257 1.00 95.94 98 SER A N 1
ATOM 770 C CA . SER A 1 98 ? -16.373 0.264 8.850 1.00 95.94 98 SER A CA 1
ATOM 771 C C . SER A 1 98 ? -16.686 -1.119 8.262 1.00 95.94 98 SER A C 1
ATOM 773 O O . SER A 1 98 ? -17.828 -1.369 7.889 1.00 95.94 98 SER A O 1
ATOM 775 N N . GLY A 1 99 ? -15.699 -2.015 8.171 1.00 97.88 99 GLY A N 1
ATOM 776 C CA . GLY A 1 99 ? -15.856 -3.379 7.664 1.00 97.88 99 GLY A CA 1
ATOM 777 C C . GLY A 1 99 ? -15.725 -3.528 6.147 1.00 97.88 99 GLY A C 1
ATOM 778 O O . GLY A 1 99 ? -15.883 -4.639 5.652 1.00 97.88 99 GLY A O 1
ATOM 779 N N . LYS A 1 100 ? -15.403 -2.459 5.407 1.00 98.38 100 LYS A N 1
ATOM 780 C CA . LYS A 1 100 ? -15.284 -2.508 3.943 1.00 98.38 100 LYS A CA 1
ATOM 781 C C . LYS A 1 100 ? -14.005 -3.212 3.512 1.00 98.38 100 LYS A C 1
ATOM 783 O O . LYS A 1 100 ? -12.913 -2.911 4.005 1.00 98.38 100 LYS A O 1
ATOM 788 N N . THR A 1 101 ? -14.138 -4.095 2.539 1.00 98.19 101 THR A N 1
ATOM 789 C CA . THR A 1 101 ? -13.053 -4.764 1.822 1.00 98.19 101 THR A CA 1
ATOM 790 C C . THR A 1 101 ? -12.298 -3.798 0.907 1.00 98.19 101 THR A C 1
ATOM 792 O O . THR A 1 101 ? -12.786 -2.721 0.559 1.00 98.19 101 THR A O 1
ATOM 795 N N . TYR A 1 102 ? -11.099 -4.190 0.467 1.00 96.44 102 TYR A N 1
ATOM 796 C CA . TYR A 1 102 ? -10.347 -3.434 -0.539 1.00 96.44 102 TYR A CA 1
ATOM 797 C C . TYR A 1 102 ? -11.132 -3.269 -1.854 1.00 96.44 102 TYR A C 1
ATOM 799 O O . TYR A 1 102 ? -11.133 -2.185 -2.434 1.00 96.44 102 TYR A O 1
ATOM 807 N N . THR A 1 103 ? -11.857 -4.308 -2.283 1.00 97.00 103 THR A N 1
ATOM 808 C CA . THR A 1 103 ? -12.724 -4.276 -3.472 1.00 97.00 103 THR A CA 1
ATOM 809 C C . THR A 1 103 ? -13.815 -3.216 -3.340 1.00 97.00 103 THR A C 1
ATOM 811 O O . THR A 1 103 ? -13.977 -2.396 -4.238 1.00 97.00 103 THR A O 1
ATOM 814 N N . GLU A 1 104 ? -14.530 -3.178 -2.214 1.00 98.38 104 GLU A N 1
ATOM 815 C CA . GLU A 1 104 ? -15.567 -2.165 -1.973 1.00 98.38 104 GLU A CA 1
ATOM 816 C C . GLU A 1 104 ? -14.971 -0.755 -1.947 1.00 98.38 104 GLU A C 1
ATOM 818 O O . GLU A 1 104 ? -15.507 0.144 -2.589 1.00 98.38 104 GLU A O 1
ATOM 823 N N . ARG A 1 105 ? -13.814 -0.571 -1.293 1.00 98.12 105 ARG A N 1
ATOM 824 C CA . ARG A 1 105 ? -13.100 0.717 -1.284 1.00 98.12 105 ARG A CA 1
ATOM 825 C C . ARG A 1 105 ? -12.713 1.186 -2.693 1.00 98.12 105 ARG A C 1
ATOM 827 O O . ARG A 1 105 ? -12.797 2.377 -2.973 1.00 98.12 105 ARG A O 1
ATOM 834 N N . LEU A 1 106 ? -12.289 0.280 -3.577 1.00 97.88 106 LEU A N 1
ATOM 835 C CA . LEU A 1 106 ? -11.987 0.607 -4.975 1.00 97.88 106 LEU A CA 1
ATOM 836 C C . LEU A 1 106 ? -13.245 1.009 -5.756 1.00 97.88 106 LEU A C 1
ATOM 838 O O . LEU A 1 106 ? -13.230 2.017 -6.462 1.00 97.88 106 LEU A O 1
ATOM 842 N N . LEU A 1 107 ? -14.326 0.236 -5.629 1.00 98.00 107 LEU A N 1
ATOM 843 C CA . LEU A 1 107 ? -15.576 0.489 -6.349 1.00 98.00 107 LEU A CA 1
ATOM 844 C C . LEU A 1 107 ? -16.229 1.810 -5.917 1.00 98.00 107 LEU A C 1
ATOM 846 O O . LEU A 1 107 ? -16.726 2.548 -6.763 1.00 98.00 107 LEU A O 1
ATOM 850 N N . GLU A 1 108 ? -16.178 2.147 -4.626 1.00 97.44 108 GLU A N 1
ATOM 851 C CA . GLU A 1 108 ? -16.694 3.418 -4.095 1.00 97.44 108 GLU A CA 1
ATOM 852 C C . GLU A 1 108 ? -15.952 4.649 -4.631 1.00 97.44 108 GLU A C 1
ATOM 854 O O . GLU A 1 108 ? -16.555 5.708 -4.791 1.00 97.44 108 GLU A O 1
ATOM 859 N N . GLU A 1 109 ? -14.663 4.514 -4.945 1.00 95.69 109 GLU A N 1
ATOM 860 C CA . GLU A 1 109 ? -13.863 5.569 -5.584 1.00 95.69 109 GLU A CA 1
ATOM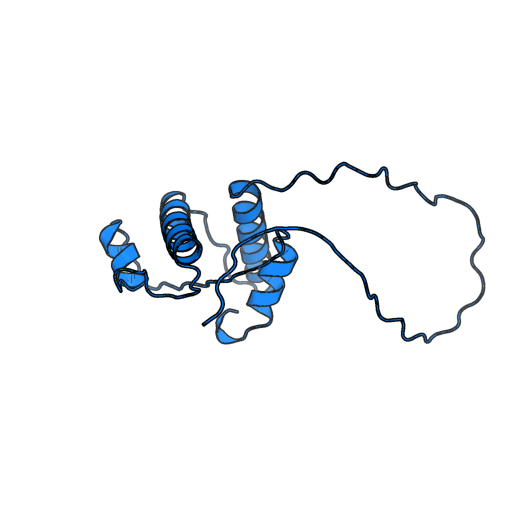 861 C C . GLU A 1 109 ? -13.948 5.512 -7.125 1.00 95.69 109 GLU A C 1
ATOM 863 O O . GLU A 1 109 ? -13.265 6.267 -7.816 1.00 95.69 109 GLU A O 1
ATOM 868 N N . GLY A 1 110 ? -14.794 4.635 -7.684 1.00 96.94 110 GLY A N 1
ATOM 869 C CA . GLY A 1 110 ? -15.078 4.556 -9.119 1.00 96.94 110 GLY A CA 1
ATOM 870 C C . GLY A 1 110 ? -14.043 3.793 -9.950 1.00 96.94 110 GLY A C 1
ATOM 871 O O . GLY A 1 110 ? -13.995 3.968 -11.170 1.00 96.94 110 GLY A O 1
ATOM 872 N N . PHE A 1 111 ? -13.208 2.953 -9.331 1.00 94.38 111 PHE A N 1
ATOM 873 C CA . PHE A 1 111 ? -12.252 2.125 -10.066 1.00 94.38 111 PHE A CA 1
ATOM 874 C C . PHE A 1 111 ? -12.903 0.873 -10.653 1.00 94.38 111 PHE A C 1
ATOM 876 O O . PHE A 1 111 ? -13.619 0.144 -9.972 1.00 94.38 111 PHE A O 1
ATOM 883 N N . TYR A 1 112 ? -12.534 0.566 -11.896 1.00 93.75 112 TYR A N 1
ATOM 884 C CA . TYR A 1 112 ? -12.837 -0.699 -12.559 1.00 93.75 112 TYR A CA 1
ATOM 885 C C . TYR A 1 112 ? -11.531 -1.430 -12.858 1.00 93.75 112 TYR A C 1
ATOM 887 O O . TYR A 1 112 ? -10.553 -0.823 -13.298 1.00 93.75 112 TYR A O 1
ATOM 895 N N . PHE A 1 113 ? -11.503 -2.733 -12.609 1.00 92.50 113 PHE A N 1
ATOM 896 C CA . PHE A 1 113 ? -10.289 -3.537 -12.691 1.00 92.50 113 PHE A CA 1
ATOM 897 C C . PHE A 1 113 ? -10.616 -4.971 -13.106 1.00 92.50 113 PHE A C 1
ATOM 899 O O . PHE A 1 113 ? -11.705 -5.477 -12.853 1.00 92.50 113 PHE A O 1
ATOM 906 N N . ILE A 1 114 ? -9.645 -5.629 -13.737 1.00 93.56 114 ILE A N 1
ATOM 907 C CA . ILE A 1 114 ? -9.716 -7.060 -14.082 1.00 93.56 114 ILE A CA 1
ATOM 908 C C . ILE A 1 114 ? -9.134 -7.906 -12.941 1.00 93.56 114 ILE A C 1
ATOM 910 O O . ILE A 1 114 ? -9.576 -9.018 -12.683 1.00 93.56 114 ILE A O 1
ATOM 914 N N . SER A 1 115 ? -8.130 -7.365 -12.251 1.00 92.31 115 SER A N 1
ATOM 915 C CA . SER A 1 115 ? -7.488 -7.963 -11.087 1.00 92.31 115 SER A CA 1
ATOM 916 C C . SER A 1 115 ? -6.957 -6.852 -10.187 1.00 92.31 115 SER A C 1
ATOM 918 O O . SER A 1 115 ? -6.650 -5.754 -10.664 1.00 92.31 115 SER A O 1
ATOM 920 N N . HIS A 1 116 ? -6.877 -7.129 -8.891 1.00 93.81 116 HIS A N 1
ATOM 921 C CA . HIS A 1 116 ? -6.400 -6.197 -7.882 1.00 93.81 116 HIS A CA 1
ATOM 922 C C . HIS A 1 116 ? -5.775 -6.963 -6.709 1.00 93.81 116 HIS A C 1
ATOM 924 O O . HIS A 1 116 ? -6.078 -8.132 -6.482 1.00 93.81 116 HIS A O 1
ATOM 930 N N . GLY A 1 117 ? -4.906 -6.289 -5.960 1.00 93.94 117 GLY A N 1
ATOM 931 C CA . GLY A 1 117 ? -4.267 -6.833 -4.766 1.00 93.94 117 GLY A CA 1
ATOM 932 C C . GLY A 1 117 ? -3.880 -5.712 -3.811 1.00 93.94 117 GLY A C 1
ATOM 933 O O . GLY A 1 117 ? -3.669 -4.576 -4.236 1.00 93.94 117 GLY A O 1
ATOM 934 N N . GLU A 1 118 ? -3.810 -6.031 -2.523 1.00 97.25 118 GLU A N 1
ATOM 935 C CA . GLU A 1 118 ? -3.439 -5.089 -1.472 1.00 97.25 118 GLU A CA 1
ATOM 936 C C . GLU A 1 118 ? -2.390 -5.730 -0.569 1.00 97.25 118 GLU A C 1
ATOM 938 O O . GLU A 1 118 ? -2.634 -6.783 0.010 1.00 97.25 118 GLU A O 1
ATOM 943 N N . ASN A 1 119 ? -1.254 -5.052 -0.407 1.00 97.50 119 ASN A N 1
ATOM 944 C CA . ASN A 1 119 ? -0.289 -5.352 0.644 1.00 97.50 119 ASN A CA 1
ATOM 945 C C . ASN A 1 119 ? -0.419 -4.284 1.732 1.00 97.50 119 ASN A C 1
ATOM 947 O O . ASN A 1 119 ? -0.374 -3.089 1.430 1.00 97.50 119 ASN A O 1
ATOM 951 N N . VAL A 1 120 ? -0.532 -4.703 2.993 1.00 95.50 120 VAL A N 1
ATOM 952 C CA . VAL A 1 120 ? -0.524 -3.806 4.157 1.00 95.50 120 VAL A CA 1
ATOM 953 C C . VAL A 1 120 ? 0.628 -4.174 5.082 1.00 95.50 120 VAL A C 1
ATOM 955 O O . VAL A 1 120 ? 0.915 -5.346 5.302 1.00 95.50 120 VAL A O 1
ATOM 958 N N . ALA A 1 121 ? 1.299 -3.169 5.636 1.00 93.94 121 ALA A N 1
ATOM 959 C CA . ALA A 1 121 ? 2.384 -3.375 6.586 1.00 93.94 121 ALA A CA 1
ATOM 960 C C . ALA A 1 121 ? 2.404 -2.267 7.639 1.00 93.94 121 ALA A C 1
ATOM 962 O O . ALA A 1 121 ? 2.124 -1.104 7.347 1.00 93.94 121 ALA A O 1
ATOM 963 N N . SER A 1 122 ? 2.800 -2.632 8.854 1.00 92.81 122 SER A N 1
ATOM 964 C CA . SER A 1 122 ? 3.195 -1.705 9.913 1.00 92.81 122 SER A CA 1
ATOM 965 C C . SER A 1 122 ? 4.710 -1.760 10.095 1.00 92.81 122 SER A C 1
ATOM 967 O O . SER A 1 122 ? 5.302 -2.838 10.036 1.00 92.81 122 SER A O 1
ATOM 969 N N . SER A 1 123 ? 5.351 -0.617 10.335 1.00 90.25 123 SER A N 1
ATOM 970 C CA . SER A 1 123 ? 6.795 -0.552 10.569 1.00 90.25 123 SER A CA 1
ATOM 971 C C . SER A 1 123 ? 7.157 0.571 11.533 1.00 90.25 123 SER A C 1
ATOM 973 O O . SER A 1 123 ? 6.588 1.658 11.453 1.00 90.25 123 SER A O 1
ATOM 975 N N . ASP A 1 124 ? 8.163 0.324 12.373 1.00 88.69 124 ASP A N 1
ATOM 976 C CA . ASP A 1 124 ? 8.803 1.341 13.218 1.00 88.69 124 ASP A CA 1
ATOM 977 C C . ASP A 1 124 ? 9.909 2.115 12.475 1.00 88.69 124 ASP A C 1
ATOM 979 O O . ASP A 1 124 ? 10.496 3.060 13.006 1.00 88.69 124 ASP A O 1
ATOM 983 N N . SER A 1 125 ? 10.216 1.715 11.237 1.00 90.06 125 SER A N 1
ATOM 984 C CA . SER A 1 125 ? 11.222 2.335 10.377 1.00 90.06 125 SER A CA 1
ATOM 985 C C . SER A 1 125 ? 10.568 3.118 9.241 1.00 90.06 125 SER A C 1
ATOM 987 O O . SER A 1 125 ? 9.560 2.700 8.681 1.00 90.06 125 SER A O 1
ATOM 989 N N . PHE A 1 126 ? 11.190 4.230 8.844 1.00 89.50 126 PHE A N 1
ATOM 990 C CA . PHE A 1 126 ? 10.808 4.987 7.643 1.00 89.50 126 PHE A CA 1
ATOM 991 C C . PHE A 1 126 ? 11.624 4.593 6.399 1.00 89.50 126 PHE A C 1
ATOM 993 O O . PHE A 1 126 ? 11.506 5.243 5.364 1.00 89.50 126 PHE A O 1
ATOM 1000 N N . LEU A 1 127 ? 12.485 3.573 6.498 1.00 92.81 127 LEU A N 1
ATOM 1001 C CA . LEU A 1 127 ? 13.314 3.112 5.382 1.00 92.81 127 LEU A CA 1
ATOM 1002 C C . LEU A 1 127 ? 12.482 2.250 4.427 1.00 92.81 127 LEU A C 1
ATOM 1004 O O . LEU A 1 127 ? 12.056 1.149 4.787 1.00 92.81 127 LEU A O 1
ATOM 1008 N N . ALA A 1 128 ? 12.276 2.741 3.205 1.00 93.69 128 ALA A N 1
ATOM 1009 C CA . ALA A 1 128 ? 11.495 2.050 2.184 1.00 93.69 128 ALA A CA 1
ATOM 1010 C C . ALA A 1 128 ? 12.101 0.684 1.824 1.00 93.69 128 ALA A C 1
ATOM 1012 O O . ALA A 1 128 ? 11.365 -0.283 1.661 1.00 93.69 128 ALA A O 1
ATOM 1013 N N . GLU A 1 129 ? 13.431 0.573 1.785 1.00 95.12 129 GLU A N 1
ATOM 1014 C CA . GLU A 1 129 ? 14.147 -0.677 1.516 1.00 95.12 129 GLU A CA 1
ATOM 1015 C C . GLU A 1 129 ? 13.835 -1.738 2.567 1.00 95.12 129 GLU A C 1
ATOM 1017 O O . GLU A 1 129 ? 13.586 -2.890 2.224 1.00 95.12 129 GLU A O 1
ATOM 1022 N N . PHE A 1 130 ? 13.796 -1.342 3.842 1.00 95.62 130 PHE A N 1
ATOM 1023 C CA . PHE A 1 130 ? 13.479 -2.252 4.938 1.00 95.62 130 PHE A CA 1
ATOM 1024 C C . PHE A 1 130 ? 12.033 -2.754 4.844 1.00 95.62 130 PHE A C 1
ATOM 1026 O O . PHE A 1 130 ? 11.791 -3.955 4.941 1.00 95.62 130 PHE A O 1
ATOM 1033 N N . ILE A 1 131 ? 11.075 -1.849 4.618 1.00 94.81 131 ILE A N 1
ATOM 1034 C CA . ILE A 1 131 ? 9.654 -2.200 4.471 1.00 94.81 131 ILE A CA 1
ATOM 1035 C C . ILE A 1 131 ? 9.450 -3.111 3.251 1.00 94.81 131 ILE A C 1
ATOM 1037 O O . ILE A 1 131 ? 8.808 -4.155 3.359 1.00 94.81 131 ILE A O 1
ATOM 1041 N N . HIS A 1 132 ? 10.030 -2.750 2.104 1.00 96.94 132 HIS A N 1
ATOM 1042 C CA . HIS A 1 132 ? 9.939 -3.535 0.876 1.00 96.94 132 HIS A CA 1
ATOM 1043 C C . HIS A 1 132 ? 10.550 -4.928 1.047 1.00 96.94 132 HIS A C 1
ATOM 1045 O O . HIS A 1 132 ? 9.921 -5.918 0.686 1.00 96.94 132 HIS A O 1
ATOM 1051 N N . GLN A 1 133 ? 11.737 -5.026 1.652 1.00 97.12 133 GLN A N 1
ATOM 1052 C CA . GLN A 1 133 ? 12.377 -6.311 1.921 1.00 97.12 133 GLN A CA 1
ATOM 1053 C C . GLN A 1 133 ? 11.486 -7.207 2.791 1.00 97.12 133 GLN A C 1
ATOM 1055 O O . GLN A 1 133 ? 11.325 -8.385 2.479 1.00 97.12 133 GLN A O 1
ATOM 1060 N N . LYS A 1 134 ? 10.860 -6.657 3.839 1.00 95.75 134 LYS A N 1
ATOM 1061 C CA . LYS A 1 134 ? 9.962 -7.425 4.714 1.00 95.75 134 LYS A CA 1
ATOM 1062 C C . LYS A 1 134 ? 8.732 -7.959 3.983 1.00 95.75 134 LYS A C 1
ATOM 1064 O O . LYS A 1 134 ? 8.325 -9.086 4.250 1.00 95.75 134 LYS A O 1
ATOM 1069 N N . LEU A 1 135 ? 8.183 -7.195 3.040 1.00 95.50 135 LEU A N 1
ATOM 1070 C CA . LEU A 1 135 ? 7.114 -7.680 2.164 1.00 95.50 135 LEU A CA 1
ATOM 1071 C C . LEU A 1 135 ? 7.612 -8.808 1.249 1.00 95.50 135 LEU A C 1
ATOM 1073 O O . LEU A 1 135 ? 6.984 -9.854 1.182 1.00 95.50 135 LEU A O 1
ATOM 1077 N N . MET A 1 136 ? 8.777 -8.656 0.616 1.00 97.06 136 MET A N 1
ATOM 1078 C CA . MET A 1 136 ? 9.334 -9.676 -0.287 1.00 97.06 136 MET A CA 1
ATOM 1079 C C . MET A 1 136 ? 9.716 -10.990 0.421 1.00 97.06 136 MET A C 1
ATOM 1081 O O . MET A 1 136 ? 9.664 -12.065 -0.184 1.00 97.06 136 MET A O 1
ATOM 1085 N N . GLU A 1 137 ? 10.097 -10.921 1.699 1.00 96.56 137 GLU A N 1
ATOM 1086 C CA . GLU A 1 137 ? 10.368 -12.088 2.553 1.00 96.56 137 GLU A CA 1
ATOM 1087 C C . GLU A 1 137 ? 9.092 -12.884 2.886 1.00 96.56 137 GLU A C 1
ATOM 1089 O O . GLU A 1 137 ? 9.178 -14.062 3.232 1.00 96.56 137 GLU A O 1
ATOM 1094 N N . SER A 1 138 ? 7.906 -12.288 2.736 1.00 94.06 138 SER A N 1
ATOM 1095 C CA . SER A 1 138 ? 6.626 -12.954 2.963 1.00 94.06 138 SER A CA 1
ATOM 1096 C C . SER A 1 138 ? 6.041 -13.492 1.657 1.00 94.06 138 SER A C 1
ATOM 1098 O O . SER A 1 138 ? 5.751 -12.735 0.738 1.00 94.06 138 SER A O 1
ATOM 1100 N N . THR A 1 139 ? 5.836 -14.810 1.574 1.00 92.56 139 THR A N 1
ATOM 1101 C CA . THR A 1 139 ? 5.318 -15.459 0.355 1.00 92.56 139 THR A CA 1
ATOM 1102 C C . THR A 1 139 ? 3.951 -14.937 -0.077 1.00 92.56 139 THR A C 1
ATOM 1104 O O . THR A 1 139 ? 3.757 -14.762 -1.270 1.00 92.56 139 THR A O 1
ATOM 1107 N N . GLU A 1 140 ? 3.047 -14.632 0.856 1.00 88.69 140 GLU A N 1
ATOM 1108 C CA . GLU A 1 140 ? 1.717 -14.097 0.519 1.00 88.69 140 GLU A CA 1
ATOM 1109 C C . GLU A 1 140 ? 1.767 -12.666 -0.046 1.00 88.69 140 GLU A C 1
ATOM 1111 O O . GLU A 1 140 ? 0.873 -12.264 -0.781 1.00 88.69 140 GLU A O 1
ATOM 1116 N N . HIS A 1 141 ? 2.809 -11.889 0.277 1.00 90.69 141 HIS A N 1
ATOM 1117 C CA . HIS A 1 141 ? 2.937 -10.493 -0.160 1.00 90.69 141 HIS A CA 1
ATOM 1118 C C . HIS A 1 141 ? 3.823 -10.312 -1.407 1.00 90.69 141 HIS A C 1
ATOM 1120 O O . HIS A 1 141 ? 3.799 -9.232 -2.006 1.00 90.69 141 HIS A O 1
ATOM 1126 N N . ARG A 1 142 ? 4.645 -11.310 -1.756 1.00 92.56 142 ARG A N 1
ATOM 1127 C CA . ARG A 1 142 ? 5.638 -11.262 -2.843 1.00 92.56 142 ARG A CA 1
ATOM 1128 C C . ARG A 1 142 ? 5.043 -11.649 -4.193 1.00 92.56 142 ARG A C 1
ATOM 1130 O O . ARG A 1 142 ? 5.285 -10.889 -5.159 1.00 92.56 142 ARG A O 1
#

Radius of gyration: 21.81 Å; chains: 1; bounding box: 65×32×57 Å

InterPro domains:
  IPR014044 CAP domain [PF00188] (55-141)
  IPR035940 CAP superfamily [G3DSA:3.40.33.10] (23-142)
  IPR035940 CAP superfamily [SSF55797] (47-136)

Foldseek 3Di:
DDDDDDDDDDDDDDDDDDDDDDDDDDDDDDDDPPPPPCDPDDQDDPVVLVVLLLVVVQVVCVVVVHHRDDDDPLVVVLVVVQVVQCVVVVHFDQAGPVRDHPVRSCVVSPDDDPDDDDDTDDDPDSDSVVVNVVQVVDPVND

pLDDT: mean 78.35, std 27.11, range [22.36, 98.5]